Protein AF-A0A485BLQ9-F1 (afdb_monomer)

Foldseek 3Di:
DPQVVVCVCCVVVVNHCVLQPVSVPDPDRCLPQVNLVSSLVSCVVVVVVVVSLCSLQERCVQCLLVVLVVQLVVVPDVVSVVVSVVVNVVSVVVCVVVVRPRPHDDDPD

Solvent-accessible surface area (backbone atoms only — not comparable to full-atom values): 6398 Å² total; per-residue (Å²): 135,63,76,69,55,56,54,53,47,23,65,71,70,72,53,36,67,75,71,43,81,72,56,60,73,56,90,61,69,85,82,38,69,68,53,48,49,53,51,42,52,49,26,58,74,69,69,36,61,69,62,32,52,50,43,40,22,70,71,39,58,55,50,47,62,62,51,35,54,51,44,38,72,66,43,88,41,72,68,52,26,51,52,29,51,52,53,50,52,55,52,51,50,50,39,61,77,65,66,51,76,58,46,90,58,93,72,94,121

Secondary structure (DSSP, 8-state):
--HHHHHHHHHHSS--TTSSTTGGG--S-TT-HHHHHHHHHHHHHTT-HHHHHHHIIIIIHHHHHHHHHHHHHH--SHHHHHHHHHHHHHHHHHHHHTT----------

Radius of gyration: 14.09 Å; Cα contacts (8 Å, |Δi|>4): 75; chains: 1; bounding box: 33×29×30 Å

pLDDT: mean 70.8, std 13.66, range [45.53, 88.19]

Nearest PDB structures (foldseek):
  3efp-assembly1_A  TM=9.464E-01  e=8.255E-06  Escherichia coli K-12
  1s9u-assembly1_A  TM=9.633E-01  e=1.349E-05  Salmonella enterica subsp. enterica serovar Typhimurium str. LT2
  1n1c-assembly1_A  TM=7.952E-01  e=4.081E-01  Shewanella massilia
  1n1c-assembly1_B  TM=7.762E-01  e=5.981E-01  Shewanella massilia

InterPro domains: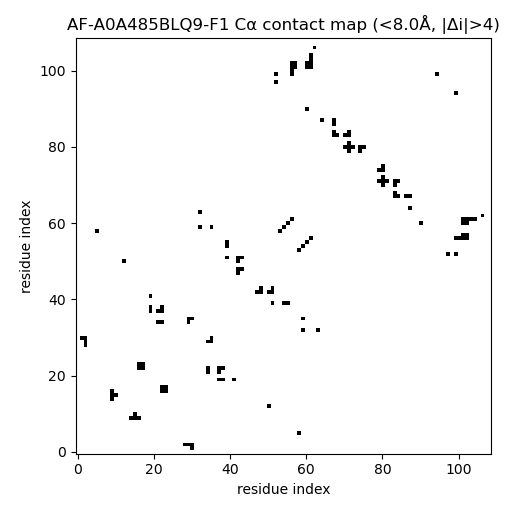
  IPR036411 TorD-like superfamily [SSF89155] (23-108)
  IPR050289 TorD/DmsD family chaperones [PTHR34227] (23-109)

Mean predicted aligned error: 10.49 Å

Structure (mmCIF, N/CA/C/O backbone):
data_AF-A0A485BLQ9-F1
#
_entry.id   AF-A0A485BLQ9-F1
#
loop_
_atom_site.group_PDB
_atom_site.id
_atom_site.type_symbol
_atom_site.label_atom_id
_atom_site.label_alt_id
_atom_site.label_comp_id
_atom_site.label_asym_id
_atom_site.label_entity_id
_atom_site.label_seq_id
_atom_site.pdbx_PDB_ins_code
_atom_site.Cartn_x
_atom_site.Cartn_y
_atom_site.Cartn_z
_atom_site.occupancy
_atom_site.B_iso_or_equiv
_atom_site.auth_seq_id
_atom_site.auth_comp_id
_atom_site.auth_asym_id
_atom_site.auth_atom_id
_atom_site.pdbx_PDB_model_num
ATOM 1 N N . MET A 1 1 ? 5.136 -15.965 8.566 1.00 50.38 1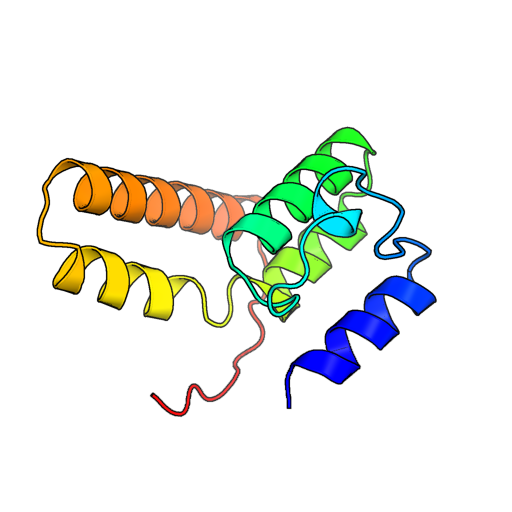 MET A N 1
ATOM 2 C CA . MET A 1 1 ? 6.164 -16.238 7.531 1.00 50.38 1 MET A CA 1
ATOM 3 C C . MET A 1 1 ? 6.640 -14.958 6.801 1.00 50.38 1 MET A C 1
ATOM 5 O O . MET A 1 1 ? 7.047 -15.059 5.654 1.00 50.38 1 MET A O 1
ATOM 9 N N . SER A 1 2 ? 6.662 -13.763 7.418 1.00 51.03 2 SER A N 1
ATOM 10 C CA . SER A 1 2 ? 6.848 -12.512 6.637 1.00 51.03 2 SER A CA 1
ATOM 11 C C . SER A 1 2 ? 8.267 -11.927 6.598 1.00 51.03 2 SER A C 1
ATOM 13 O O . SER A 1 2 ? 8.731 -11.553 5.526 1.00 51.03 2 SER A O 1
ATOM 15 N N . CYS A 1 3 ? 9.016 -11.918 7.702 1.00 51.56 3 CYS A N 1
ATOM 16 C CA . CYS A 1 3 ? 10.223 -11.080 7.791 1.00 51.56 3 CYS A CA 1
ATOM 17 C C . CYS A 1 3 ? 11.437 -11.596 6.970 1.00 51.56 3 CYS A C 1
ATOM 19 O O . CYS A 1 3 ? 12.253 -10.824 6.471 1.00 51.56 3 CYS A O 1
A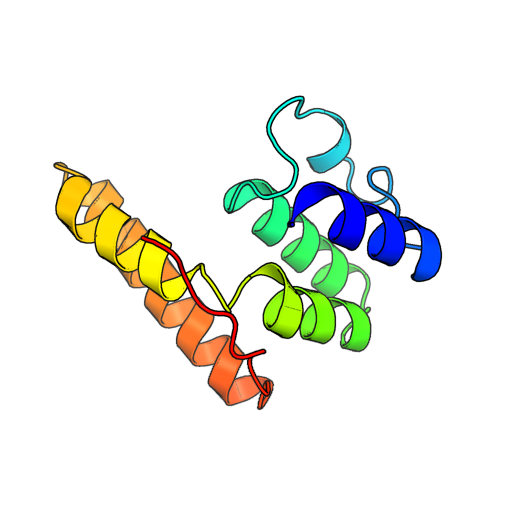TOM 21 N N . SER A 1 4 ? 11.567 -12.912 6.756 1.00 52.09 4 SER A N 1
ATOM 22 C CA . SER A 1 4 ? 12.692 -13.482 5.988 1.00 52.09 4 SER A CA 1
ATOM 23 C C . SER A 1 4 ? 12.505 -13.413 4.467 1.00 52.09 4 SER A C 1
ATOM 25 O O . SER A 1 4 ? 13.494 -13.410 3.732 1.00 52.09 4 SER A O 1
ATOM 27 N N . ALA A 1 5 ? 11.261 -13.327 3.985 1.00 56.91 5 ALA A N 1
ATOM 28 C CA . ALA A 1 5 ? 10.953 -13.247 2.559 1.00 56.91 5 ALA A CA 1
ATOM 29 C C . ALA A 1 5 ? 11.279 -11.861 1.983 1.00 56.91 5 ALA A C 1
ATOM 31 O O . ALA A 1 5 ? 11.856 -11.771 0.900 1.00 56.91 5 ALA A O 1
ATOM 32 N N . ILE A 1 6 ? 10.982 -10.792 2.731 1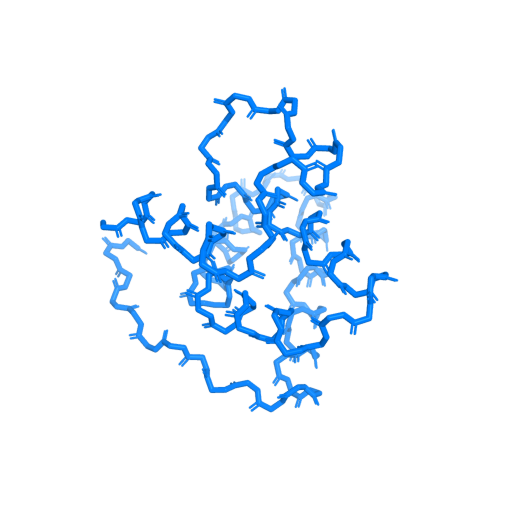.00 57.31 6 ILE A N 1
ATOM 33 C CA . ILE A 1 6 ? 11.259 -9.419 2.291 1.00 57.31 6 ILE A CA 1
ATOM 34 C C . ILE A 1 6 ? 12.763 -9.124 2.266 1.00 57.31 6 ILE A C 1
ATOM 36 O O . ILE A 1 6 ? 13.263 -8.528 1.316 1.00 57.31 6 ILE A O 1
ATOM 40 N N . ARG A 1 7 ? 13.514 -9.665 3.238 1.00 56.34 7 ARG A N 1
ATOM 41 C CA . ARG A 1 7 ? 14.979 -9.560 3.285 1.00 56.34 7 ARG A CA 1
ATOM 42 C C . ARG A 1 7 ? 15.637 -10.257 2.093 1.00 56.34 7 ARG A C 1
ATOM 44 O O . ARG A 1 7 ? 16.575 -9.726 1.511 1.00 56.34 7 ARG A O 1
ATOM 51 N N . ARG A 1 8 ? 15.119 -11.425 1.696 1.00 56.47 8 ARG A N 1
ATOM 52 C CA . ARG A 1 8 ? 15.643 -12.192 0.557 1.00 56.47 8 ARG A CA 1
ATOM 53 C C . ARG A 1 8 ? 15.343 -11.520 -0.788 1.00 56.47 8 ARG A C 1
ATOM 55 O O . ARG A 1 8 ? 16.188 -11.569 -1.672 1.00 56.47 8 ARG A O 1
ATOM 62 N N . TRP A 1 9 ? 14.188 -10.864 -0.924 1.00 62.66 9 TRP A N 1
ATOM 63 C CA . TRP A 1 9 ? 13.860 -10.060 -2.106 1.00 62.66 9 TRP A CA 1
ATOM 64 C C . TRP A 1 9 ? 14.710 -8.784 -2.175 1.00 62.66 9 TRP A C 1
ATOM 66 O O . TRP A 1 9 ? 15.361 -8.550 -3.182 1.00 62.66 9 TRP A O 1
ATOM 76 N N . SER A 1 10 ? 14.822 -8.035 -1.075 1.00 58.56 10 SER A N 1
ATOM 77 C CA . SER A 1 10 ? 15.658 -6.828 -0.982 1.00 58.56 10 SER A CA 1
ATOM 78 C C . SER A 1 10 ? 17.128 -7.090 -1.352 1.00 58.56 10 SER A C 1
ATOM 80 O O . SER A 1 10 ? 17.728 -6.323 -2.102 1.00 58.56 10 SER A O 1
ATOM 82 N N . SER A 1 11 ? 17.706 -8.209 -0.898 1.00 57.66 11 SER A N 1
ATOM 83 C CA . SER A 1 11 ? 19.072 -8.599 -1.277 1.00 57.66 11 SER A CA 1
ATOM 84 C C . SER A 1 11 ? 19.195 -9.121 -2.715 1.00 57.66 11 SER A C 1
ATOM 86 O O . SER A 1 11 ? 20.254 -8.966 -3.313 1.00 57.66 11 SER A O 1
ATOM 88 N N . GLY A 1 12 ? 18.148 -9.743 -3.268 1.00 54.50 12 GLY A N 1
ATOM 89 C CA . GLY A 1 12 ? 18.149 -10.292 -4.629 1.00 54.50 12 GLY A CA 1
ATOM 90 C C . GLY A 1 12 ? 17.888 -9.254 -5.725 1.00 54.50 12 GLY A C 1
ATOM 91 O O . GLY A 1 12 ? 18.425 -9.383 -6.818 1.00 54.50 12 GLY A O 1
ATOM 92 N N . SER A 1 13 ? 17.112 -8.212 -5.424 1.00 57.88 13 SER A N 1
ATOM 93 C CA . SER A 1 13 ? 16.748 -7.143 -6.364 1.00 57.88 13 SER A CA 1
ATOM 94 C C . SER A 1 13 ? 17.768 -5.997 -6.408 1.00 57.88 13 SER A C 1
ATOM 96 O O . SER A 1 13 ? 17.563 -5.025 -7.123 1.00 57.88 13 SER A O 1
ATOM 98 N N . GLY A 1 14 ? 18.830 -6.040 -5.593 1.00 55.03 14 GLY A N 1
ATOM 99 C CA . GLY A 1 14 ? 19.765 -4.916 -5.415 1.00 55.03 14 GLY A CA 1
ATOM 100 C C . GLY A 1 14 ? 19.199 -3.741 -4.597 1.00 55.03 14 GLY A C 1
ATOM 101 O O . GLY A 1 14 ? 19.949 -2.861 -4.181 1.00 55.03 14 GLY A O 1
ATOM 102 N N . CYS A 1 15 ? 17.901 -3.749 -4.286 1.00 53.72 15 CYS A N 1
ATOM 103 C CA . CYS A 1 15 ? 17.227 -2.790 -3.411 1.00 53.72 15 CYS A CA 1
ATOM 104 C C . CYS A 1 15 ? 17.405 -3.171 -1.935 1.00 53.72 15 CYS A C 1
ATOM 106 O O . CYS A 1 15 ? 16.462 -3.606 -1.273 1.00 53.72 15 CYS A O 1
ATOM 108 N N . GLY A 1 16 ? 18.625 -3.050 -1.410 1.00 51.81 16 GLY A N 1
ATOM 109 C CA . GLY A 1 16 ? 18.917 -3.261 0.010 1.00 51.81 16 GLY A CA 1
ATOM 110 C C . GLY A 1 16 ? 18.186 -2.268 0.929 1.00 51.81 16 GLY A C 1
ATOM 111 O O . GLY A 1 16 ? 17.830 -1.171 0.515 1.00 51.81 16 GLY A O 1
ATOM 112 N N . ARG A 1 17 ? 18.044 -2.602 2.219 1.00 48.59 17 ARG A N 1
ATOM 113 C CA . ARG A 1 17 ? 17.541 -1.717 3.306 1.00 48.59 17 ARG A CA 1
ATOM 114 C C . ARG A 1 17 ? 18.258 -0.354 3.386 1.00 48.59 17 ARG A C 1
ATOM 116 O O . ARG A 1 17 ? 17.743 0.591 3.966 1.00 48.59 17 ARG A O 1
ATOM 123 N N . THR A 1 18 ? 19.454 -0.277 2.807 1.00 46.41 18 THR A N 1
ATOM 124 C CA . THR A 1 18 ? 20.311 0.908 2.699 1.00 46.41 18 THR A CA 1
ATOM 125 C C . THR A 1 18 ? 20.010 1.778 1.480 1.00 46.41 18 THR A C 1
ATOM 127 O O . THR A 1 18 ? 20.607 2.840 1.346 1.00 46.41 18 THR A O 1
ATOM 130 N N . ALA A 1 19 ? 19.136 1.336 0.574 1.00 49.81 19 ALA A N 1
ATOM 131 C CA . ALA A 1 19 ? 18.822 2.066 -0.647 1.00 49.81 19 ALA A CA 1
ATOM 132 C C . ALA A 1 19 ? 17.938 3.294 -0.369 1.00 49.81 19 ALA A C 1
ATOM 134 O O . ALA A 1 19 ? 18.112 4.326 -1.009 1.00 49.81 19 ALA A O 1
ATOM 135 N N . SER A 1 20 ? 17.067 3.220 0.648 1.00 48.66 20 SER A N 1
ATOM 136 C CA . SER A 1 20 ? 16.328 4.377 1.158 1.00 48.66 20 SER A CA 1
ATOM 137 C C . SER A 1 20 ? 16.909 4.839 2.506 1.00 48.66 20 SER A C 1
ATOM 139 O O . SER A 1 20 ? 16.866 4.077 3.480 1.00 48.66 20 SER A O 1
ATOM 141 N N . PRO A 1 21 ? 17.418 6.083 2.618 1.00 52.59 21 PRO A N 1
ATOM 142 C CA . PRO A 1 21 ? 18.020 6.600 3.853 1.00 52.59 21 PRO A CA 1
ATOM 143 C C . PRO A 1 21 ? 17.022 6.719 5.021 1.00 52.59 21 PRO A C 1
ATOM 145 O O . PRO A 1 21 ? 17.434 6.786 6.181 1.00 52.59 21 PRO A O 1
ATOM 148 N N . ALA A 1 22 ? 15.715 6.704 4.738 1.00 53.22 22 ALA A N 1
ATOM 149 C CA . ALA A 1 22 ? 14.656 6.727 5.746 1.00 53.22 22 ALA A CA 1
ATOM 150 C C . ALA A 1 22 ? 14.383 5.341 6.364 1.00 53.22 22 ALA A C 1
ATOM 152 O O . ALA A 1 22 ? 14.116 5.241 7.559 1.00 53.22 22 ALA A O 1
ATOM 153 N N . ALA A 1 23 ? 14.494 4.260 5.582 1.00 51.38 23 ALA A N 1
ATOM 154 C CA . ALA A 1 23 ? 14.252 2.892 6.056 1.00 51.38 23 ALA A CA 1
ATOM 155 C C . ALA A 1 23 ? 15.422 2.326 6.885 1.00 51.38 23 ALA A C 1
ATOM 157 O O . ALA A 1 23 ? 15.224 1.444 7.717 1.00 51.38 23 ALA A O 1
ATOM 158 N N . ALA A 1 24 ? 16.637 2.849 6.690 1.00 52.62 24 ALA A N 1
ATOM 159 C CA . ALA A 1 24 ? 17.832 2.415 7.413 1.00 52.62 24 ALA A CA 1
ATOM 160 C C . ALA A 1 24 ? 17.838 2.807 8.906 1.00 52.62 24 ALA A C 1
ATOM 162 O O . ALA A 1 24 ? 18.561 2.194 9.688 1.00 52.62 24 ALA A O 1
ATOM 163 N N . GLN A 1 25 ? 17.052 3.815 9.301 1.00 49.09 25 GLN A N 1
ATOM 164 C CA . GLN A 1 25 ? 17.065 4.371 10.661 1.00 49.09 25 GLN A CA 1
ATOM 165 C C . GLN A 1 25 ? 16.015 3.762 11.599 1.00 49.09 25 GLN A C 1
ATOM 167 O O . GLN A 1 25 ? 16.074 4.005 12.803 1.00 49.09 25 GLN A O 1
ATOM 172 N N . ASN A 1 26 ? 15.070 2.964 11.088 1.00 48.94 26 ASN A N 1
ATOM 173 C CA . ASN A 1 26 ? 13.957 2.464 11.891 1.00 48.94 26 ASN A CA 1
ATOM 174 C C . ASN A 1 26 ? 14.195 1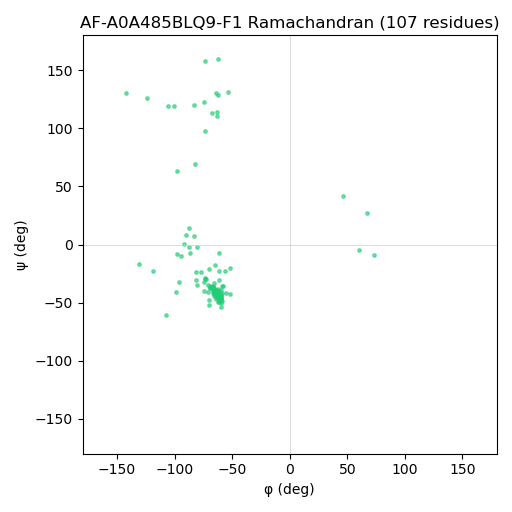.014 12.348 1.00 48.94 26 ASN A C 1
ATOM 176 O O . ASN A 1 26 ? 14.314 0.106 11.530 1.00 48.94 26 ASN A O 1
ATOM 180 N N . ASN A 1 27 ? 14.250 0.799 13.668 1.00 47.91 27 ASN A N 1
ATOM 181 C CA . ASN A 1 27 ? 14.399 -0.517 14.314 1.00 47.91 27 ASN A CA 1
ATOM 182 C C . ASN A 1 27 ? 13.052 -1.265 14.469 1.00 47.91 27 ASN A C 1
ATOM 184 O O . ASN A 1 27 ? 12.978 -2.298 15.134 1.00 47.91 27 ASN A O 1
ATOM 188 N N . ASP A 1 28 ? 11.983 -0.721 13.886 1.00 46.12 28 ASP A N 1
ATOM 189 C CA . ASP A 1 28 ? 10.655 -1.331 13.826 1.00 46.12 28 ASP A CA 1
ATOM 190 C C . ASP A 1 28 ? 10.612 -2.502 12.828 1.00 46.12 28 ASP A C 1
ATOM 192 O O . ASP A 1 28 ? 11.445 -2.576 11.916 1.00 46.12 28 ASP A O 1
ATOM 196 N N . PRO A 1 29 ? 9.654 -3.443 12.966 1.00 53.88 29 PRO A N 1
ATOM 197 C CA . PRO A 1 29 ? 9.508 -4.536 12.018 1.00 53.88 29 PRO A CA 1
ATOM 198 C C . PRO A 1 29 ? 9.382 -3.977 10.598 1.00 53.88 29 PRO A C 1
ATOM 200 O O . PRO A 1 29 ? 8.582 -3.087 10.321 1.00 53.88 29 PRO A O 1
ATOM 203 N N . GLU A 1 30 ? 10.177 -4.535 9.687 1.00 55.47 30 GLU A N 1
ATOM 204 C CA . GLU A 1 30 ? 10.315 -4.106 8.284 1.00 55.47 30 GLU A CA 1
ATOM 205 C C . GLU A 1 30 ? 9.008 -4.203 7.473 1.00 55.47 30 GLU A C 1
ATOM 207 O O . GLU A 1 30 ? 8.938 -3.744 6.338 1.00 55.47 30 GLU A O 1
ATOM 212 N N . ASP A 1 31 ? 7.976 -4.794 8.074 1.00 57.69 31 ASP A N 1
ATOM 213 C CA . ASP A 1 31 ? 6.611 -4.896 7.568 1.00 57.69 31 ASP A CA 1
ATOM 214 C C . ASP A 1 31 ? 5.727 -3.703 8.011 1.00 57.69 31 ASP A C 1
ATOM 216 O O . ASP A 1 31 ? 4.516 -3.724 7.803 1.00 57.69 31 ASP A O 1
ATOM 220 N N . SER A 1 32 ? 6.292 -2.660 8.640 1.00 68.81 32 SER A N 1
ATOM 221 C CA . SER A 1 32 ? 5.539 -1.449 8.988 1.00 68.81 32 SER A CA 1
ATOM 222 C C . SER A 1 32 ? 5.016 -0.762 7.727 1.00 68.81 32 SER A C 1
ATOM 224 O O . SER A 1 32 ? 5.769 -0.470 6.793 1.00 68.81 32 SER A O 1
ATOM 226 N N . PHE A 1 33 ? 3.714 -0.472 7.723 1.00 73.88 33 PHE A N 1
ATOM 227 C CA . PHE A 1 33 ? 3.003 0.127 6.593 1.00 73.88 33 PHE A CA 1
ATOM 228 C C . PHE A 1 33 ? 3.692 1.406 6.085 1.00 73.88 33 PHE A C 1
ATOM 230 O O . PHE A 1 33 ? 3.880 1.574 4.882 1.00 73.88 33 PHE A O 1
ATOM 237 N N . GLY A 1 34 ? 4.154 2.268 6.999 1.00 77.94 34 GLY A N 1
ATOM 238 C CA . GLY A 1 34 ? 4.858 3.504 6.646 1.00 77.94 34 GLY A CA 1
ATOM 239 C C . GLY A 1 34 ? 6.217 3.266 5.980 1.00 77.94 34 GLY A C 1
ATOM 240 O O . GLY A 1 34 ? 6.551 3.940 5.009 1.00 77.94 34 GLY A O 1
ATOM 241 N N . THR A 1 35 ? 6.984 2.276 6.445 1.00 76.88 35 THR A N 1
ATOM 242 C CA . THR A 1 35 ? 8.295 1.938 5.866 1.00 76.88 35 THR A CA 1
ATOM 243 C C . THR A 1 35 ? 8.155 1.412 4.440 1.00 76.88 35 THR A C 1
ATOM 245 O O . THR A 1 35 ? 8.929 1.794 3.563 1.00 76.88 35 THR A O 1
ATOM 248 N N . LEU A 1 36 ? 7.147 0.574 4.183 1.00 79.50 36 LEU A N 1
ATOM 249 C CA . LEU A 1 36 ? 6.876 0.066 2.838 1.00 79.50 36 LEU A CA 1
ATOM 250 C C . LEU A 1 36 ? 6.420 1.174 1.889 1.00 79.50 36 LEU A C 1
ATOM 252 O O . LEU A 1 36 ? 6.860 1.183 0.744 1.00 79.50 36 LEU A O 1
ATOM 256 N N . LEU A 1 37 ? 5.603 2.124 2.357 1.00 80.88 37 LEU A N 1
ATOM 257 C CA . LEU A 1 37 ? 5.220 3.295 1.561 1.00 80.88 37 LEU A CA 1
ATOM 258 C C . LEU A 1 37 ? 6.424 4.178 1.213 1.00 80.88 37 LEU A C 1
ATOM 260 O O . LEU A 1 37 ? 6.552 4.609 0.072 1.00 80.88 37 LEU A O 1
ATOM 264 N N . LEU A 1 38 ? 7.334 4.404 2.162 1.00 81.19 38 LEU A N 1
ATOM 265 C CA . LEU A 1 38 ? 8.582 5.136 1.918 1.00 81.19 38 LEU A CA 1
ATOM 266 C C . LEU A 1 38 ? 9.475 4.429 0.894 1.00 81.19 38 LEU A C 1
ATOM 268 O O . LEU A 1 38 ? 10.054 5.077 0.024 1.00 81.19 38 LEU A O 1
ATOM 272 N N . LEU A 1 39 ? 9.576 3.100 0.967 1.00 80.06 39 LEU A N 1
ATOM 273 C CA . LEU A 1 39 ? 10.335 2.332 -0.016 1.00 80.06 39 LEU A CA 1
ATOM 274 C C . LEU A 1 39 ? 9.653 2.347 -1.392 1.00 80.06 39 LEU A C 1
ATOM 276 O O . LEU A 1 39 ? 10.336 2.443 -2.406 1.00 80.06 39 LEU A O 1
ATOM 280 N N . ALA A 1 40 ? 8.321 2.313 -1.428 1.00 81.38 40 ALA A N 1
ATOM 281 C CA . ALA A 1 40 ? 7.538 2.440 -2.650 1.00 81.38 40 ALA A CA 1
ATOM 282 C C . ALA A 1 40 ? 7.757 3.815 -3.314 1.00 81.38 40 ALA A C 1
ATOM 284 O O . ALA A 1 40 ? 8.023 3.876 -4.512 1.00 81.38 40 ALA A O 1
ATOM 285 N N . ALA A 1 41 ? 7.749 4.900 -2.533 1.00 82.44 41 ALA A N 1
ATOM 286 C CA . ALA A 1 41 ? 8.064 6.243 -3.021 1.00 82.44 41 ALA A CA 1
ATOM 287 C C . ALA A 1 41 ? 9.481 6.316 -3.611 1.00 82.44 41 ALA A C 1
ATOM 289 O O . ALA A 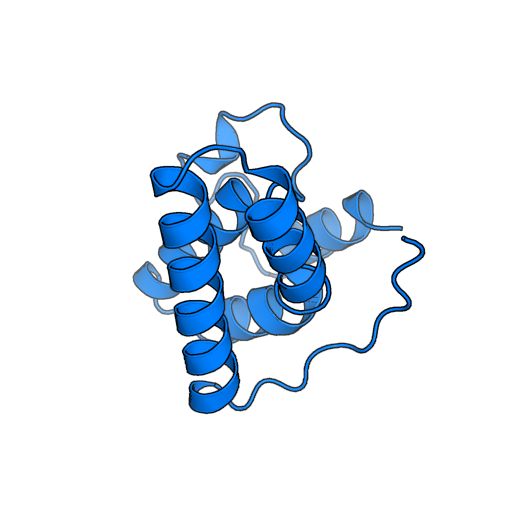1 41 ? 9.666 6.799 -4.724 1.00 82.44 41 ALA A O 1
ATOM 290 N N . TRP A 1 42 ? 10.470 5.749 -2.918 1.00 83.12 42 TRP A N 1
ATOM 291 C CA . TRP A 1 42 ? 11.849 5.724 -3.406 1.00 83.12 42 TRP A CA 1
ATOM 292 C C . TRP A 1 42 ? 12.021 4.915 -4.702 1.00 83.12 42 TRP A C 1
ATOM 294 O O . TRP A 1 42 ? 12.765 5.327 -5.592 1.00 83.12 42 TRP A O 1
ATOM 304 N N . LEU A 1 43 ? 11.333 3.775 -4.837 1.00 82.88 43 LEU A N 1
ATOM 305 C CA . LEU A 1 43 ? 11.354 2.976 -6.068 1.00 82.88 43 LEU A CA 1
ATOM 306 C C . LEU A 1 43 ? 10.740 3.737 -7.247 1.00 82.88 43 LEU A C 1
ATOM 308 O O . LEU A 1 43 ? 11.284 3.676 -8.349 1.00 82.88 43 LEU A O 1
ATOM 312 N N . CYS A 1 44 ? 9.660 4.481 -6.995 1.00 80.50 44 CYS A N 1
ATOM 313 C CA . CYS A 1 44 ? 9.041 5.363 -7.980 1.00 80.50 44 CYS A CA 1
ATOM 314 C C . CYS A 1 44 ? 10.003 6.485 -8.409 1.00 80.50 44 CYS A C 1
ATOM 316 O O . CYS A 1 44 ? 10.169 6.728 -9.600 1.00 80.50 44 CYS A O 1
ATOM 318 N N . GLU A 1 45 ? 10.690 7.134 -7.462 1.00 82.94 45 GLU A N 1
ATOM 319 C CA . GLU A 1 45 ? 11.685 8.181 -7.759 1.00 82.94 45 GLU A CA 1
ATOM 320 C C . GLU A 1 45 ? 12.911 7.639 -8.504 1.00 82.94 45 GLU A C 1
ATOM 322 O O . GLU A 1 45 ? 13.494 8.322 -9.344 1.00 82.94 45 GLU A O 1
ATOM 327 N N . SER A 1 46 ? 13.295 6.395 -8.217 1.00 81.44 46 SER A N 1
ATOM 328 C CA . SER A 1 46 ? 14.433 5.723 -8.850 1.00 81.44 46 SER A CA 1
ATOM 329 C C . SER A 1 46 ? 14.109 5.137 -10.230 1.00 81.44 46 SER A C 1
ATOM 331 O O . SER A 1 46 ? 14.998 4.561 -10.857 1.00 81.44 46 SER A O 1
ATOM 333 N N . GLY A 1 47 ? 12.858 5.242 -10.696 1.00 81.31 47 GLY A N 1
ATOM 334 C CA . GLY A 1 47 ? 12.404 4.696 -11.980 1.00 81.31 47 GLY A CA 1
ATOM 335 C C . GLY A 1 47 ? 12.396 3.165 -12.041 1.00 81.31 47 GLY A C 1
ATOM 336 O O . GLY A 1 47 ? 12.577 2.586 -13.109 1.00 81.31 47 GLY A O 1
ATOM 337 N N . GLN A 1 48 ? 12.245 2.487 -10.898 1.00 78.81 48 GLN A N 1
ATOM 338 C CA . GLN A 1 48 ? 12.231 1.022 -10.813 1.00 78.81 48 GLN A CA 1
ATOM 339 C C . GLN A 1 48 ? 10.795 0.479 -10.760 1.00 78.81 48 GLN A C 1
ATOM 341 O O . GLN A 1 48 ? 10.388 -0.149 -9.778 1.00 78.81 48 GLN A O 1
ATOM 346 N N . ASP A 1 49 ? 10.031 0.703 -11.832 1.00 79.00 49 ASP A N 1
ATOM 347 C CA . ASP A 1 49 ? 8.591 0.398 -11.910 1.00 79.00 49 ASP A CA 1
ATOM 348 C C . ASP A 1 49 ? 8.261 -1.086 -11.671 1.00 79.00 49 ASP A C 1
ATOM 350 O O . ASP A 1 49 ? 7.257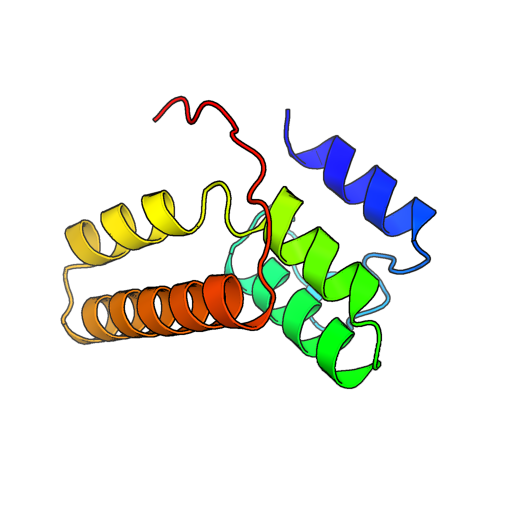 -1.432 -11.040 1.00 79.00 49 ASP A O 1
ATOM 354 N N . GLU A 1 50 ? 9.131 -1.989 -12.127 1.00 78.38 50 GLU A N 1
ATOM 355 C CA . GLU A 1 50 ? 8.947 -3.433 -11.962 1.00 78.38 50 GLU A CA 1
ATOM 356 C C . GLU A 1 50 ? 9.134 -3.865 -10.497 1.00 78.38 50 GLU A C 1
ATOM 358 O O . GLU A 1 50 ? 8.348 -4.652 -9.958 1.00 78.38 50 GLU A O 1
ATOM 363 N N . ALA A 1 51 ? 10.131 -3.300 -9.810 1.00 78.88 51 ALA A N 1
ATOM 364 C CA . ALA A 1 51 ? 10.361 -3.545 -8.389 1.00 78.88 51 ALA A CA 1
ATOM 365 C C . ALA A 1 51 ? 9.260 -2.911 -7.523 1.00 78.88 51 ALA A C 1
ATOM 367 O O . ALA A 1 51 ? 8.819 -3.522 -6.547 1.00 78.88 51 ALA A O 1
ATOM 368 N N . PHE A 1 52 ? 8.778 -1.725 -7.905 1.00 81.12 52 PHE A N 1
ATOM 369 C CA . PHE A 1 52 ? 7.646 -1.049 -7.271 1.00 81.12 52 PHE A CA 1
ATOM 370 C C . PHE A 1 52 ? 6.371 -1.897 -7.349 1.00 81.12 52 PHE A C 1
ATOM 372 O O . PHE A 1 52 ? 5.751 -2.195 -6.325 1.00 81.12 52 PHE A O 1
ATOM 379 N N . SER A 1 53 ? 6.043 -2.381 -8.547 1.00 79.75 53 SER A N 1
ATOM 380 C CA . SER A 1 53 ? 4.893 -3.253 -8.798 1.00 79.75 53 SER A CA 1
ATOM 381 C C . SER A 1 53 ? 4.977 -4.556 -7.995 1.00 79.75 53 SER A C 1
ATOM 383 O O . SER A 1 53 ? 4.005 -4.970 -7.358 1.00 79.75 53 SER A O 1
ATOM 385 N N . GLN A 1 54 ? 6.157 -5.186 -7.948 1.00 80.06 54 GLN A N 1
ATOM 386 C CA . GLN A 1 54 ? 6.378 -6.392 -7.145 1.00 80.06 54 GLN A CA 1
ATOM 387 C C . GLN A 1 54 ? 6.225 -6.140 -5.642 1.00 80.06 54 GLN A C 1
ATOM 389 O O . GLN A 1 54 ? 5.634 -6.970 -4.943 1.00 80.06 54 GLN A O 1
ATOM 394 N N . LEU A 1 55 ? 6.735 -5.014 -5.135 1.00 80.81 55 LEU A N 1
ATOM 395 C CA . LEU A 1 55 ? 6.582 -4.644 -3.732 1.00 80.81 55 LEU A CA 1
ATOM 396 C C . LEU A 1 55 ? 5.107 -4.471 -3.379 1.00 80.81 55 LEU A C 1
ATOM 398 O O . LEU A 1 55 ? 4.635 -5.067 -2.408 1.00 80.81 55 LEU A O 1
ATOM 402 N N . LEU A 1 56 ? 4.368 -3.712 -4.186 1.00 79.12 56 LEU A N 1
ATOM 403 C CA . LEU A 1 56 ? 2.946 -3.477 -3.968 1.00 79.12 56 LEU A CA 1
ATOM 404 C C . LEU A 1 56 ? 2.155 -4.788 -3.982 1.00 79.12 56 LEU A C 1
ATOM 406 O O . LEU A 1 56 ? 1.480 -5.102 -3.001 1.00 79.12 56 LEU A O 1
ATOM 410 N N . ALA A 1 57 ? 2.294 -5.592 -5.038 1.00 76.94 57 ALA A N 1
ATOM 411 C CA . ALA A 1 57 ? 1.509 -6.812 -5.229 1.00 76.94 57 ALA A CA 1
ATOM 412 C C . ALA A 1 57 ? 1.816 -7.912 -4.199 1.00 76.94 57 ALA A C 1
ATOM 414 O O . ALA A 1 57 ? 0.919 -8.649 -3.781 1.00 76.94 57 ALA A O 1
ATOM 415 N N . ARG A 1 58 ? 3.082 -8.053 -3.783 1.00 73.38 58 ARG A N 1
ATOM 416 C CA . ARG A 1 58 ? 3.518 -9.153 -2.906 1.00 73.38 58 ARG A CA 1
ATOM 417 C C . ARG A 1 58 ? 3.567 -8.769 -1.433 1.00 73.38 58 ARG A C 1
ATOM 419 O O . ARG A 1 58 ? 3.362 -9.649 -0.584 1.00 73.38 58 ARG A O 1
ATOM 426 N N . HIS A 1 59 ? 3.881 -7.514 -1.126 1.00 74.88 59 HIS A N 1
ATOM 427 C CA . HIS A 1 59 ? 4.232 -7.083 0.224 1.00 74.88 59 HIS A CA 1
ATOM 428 C C . HIS A 1 59 ? 3.302 -6.029 0.812 1.00 74.88 59 HIS A C 1
ATOM 430 O O . HIS A 1 59 ? 3.244 -5.991 2.032 1.00 74.88 59 HIS A O 1
ATOM 436 N N . LEU A 1 60 ? 2.563 -5.234 0.027 1.00 74.88 60 LEU A N 1
ATOM 437 C CA . LEU A 1 60 ? 1.672 -4.199 0.573 1.00 74.88 60 LEU A CA 1
ATOM 438 C C . LEU A 1 60 ? 0.187 -4.568 0.436 1.00 74.88 60 LEU A C 1
ATOM 440 O O . LEU A 1 60 ? -0.500 -4.737 1.441 1.00 74.88 60 LEU A O 1
ATOM 444 N N . LEU A 1 61 ? -0.295 -4.758 -0.795 1.00 76.12 61 LEU A N 1
ATOM 445 C CA . LEU A 1 61 ? -1.710 -4.985 -1.119 1.00 76.12 61 LEU A CA 1
ATOM 446 C C . LEU A 1 61 ? -2.360 -6.200 -0.431 1.00 76.12 61 LEU A C 1
ATOM 448 O O . LEU A 1 61 ? -3.518 -6.079 -0.033 1.00 76.12 61 LEU A O 1
ATOM 452 N N . PRO A 1 62 ? -1.669 -7.339 -0.205 1.00 77.44 62 PRO A N 1
ATOM 453 C CA . PRO A 1 62 ? -2.314 -8.513 0.388 1.00 77.44 62 PRO A CA 1
ATOM 454 C C . PRO A 1 62 ? -2.870 -8.304 1.803 1.00 77.44 62 PRO A C 1
ATOM 456 O O . PRO A 1 62 ? -3.742 -9.053 2.224 1.00 77.44 62 PRO A O 1
ATOM 459 N N . TRP A 1 63 ? -2.362 -7.328 2.564 1.00 79.38 63 TRP A N 1
ATOM 460 C CA . TRP A 1 63 ? -2.792 -7.086 3.949 1.00 79.38 63 TRP A CA 1
ATOM 461 C C . TRP A 1 63 ? -3.134 -5.623 4.247 1.00 79.38 63 TRP A C 1
ATOM 463 O O . TRP A 1 63 ? -3.830 -5.365 5.233 1.00 79.38 63 TRP A O 1
ATOM 473 N N . SER A 1 64 ? -2.708 -4.669 3.408 1.00 79.88 64 SER A N 1
ATOM 474 C CA . SER A 1 64 ? -2.975 -3.240 3.611 1.00 79.88 64 SER A CA 1
ATOM 475 C C . SER A 1 64 ? -4.468 -2.925 3.655 1.00 79.88 64 SER A C 1
ATOM 477 O O . SER A 1 64 ? -4.890 -2.153 4.509 1.00 79.88 64 SER A O 1
ATOM 479 N N . GLY A 1 65 ? -5.286 -3.566 2.813 1.00 79.38 65 GLY A N 1
ATOM 480 C CA . GLY A 1 65 ? -6.737 -3.360 2.807 1.00 79.38 65 GLY A CA 1
ATOM 481 C C . GLY A 1 65 ? -7.383 -3.710 4.152 1.00 79.38 65 GLY A C 1
ATOM 482 O O . GLY A 1 65 ? -8.120 -2.904 4.722 1.00 79.38 65 GLY A O 1
ATOM 483 N N . ARG A 1 66 ? -7.042 -4.880 4.709 1.00 79.19 66 ARG A N 1
ATOM 484 C CA . ARG A 1 66 ? -7.528 -5.331 6.024 1.00 79.19 66 ARG A CA 1
ATOM 485 C C . ARG A 1 66 ? -6.998 -4.447 7.153 1.00 79.19 66 ARG A C 1
ATOM 487 O O . ARG A 1 66 ? -7.775 -4.057 8.020 1.00 79.19 66 ARG A O 1
ATOM 494 N N . PHE A 1 67 ? -5.710 -4.102 7.123 1.00 81.69 67 PHE A N 1
ATOM 495 C CA . PHE A 1 67 ? -5.094 -3.206 8.104 1.00 81.69 67 PHE A CA 1
ATOM 496 C C . PHE A 1 67 ? -5.773 -1.836 8.123 1.00 81.69 67 PHE A C 1
ATOM 498 O O . PHE A 1 67 ? -6.162 -1.370 9.188 1.00 81.69 67 PHE A O 1
ATOM 505 N N . LEU A 1 68 ? -5.983 -1.226 6.955 1.00 81.81 68 LEU A N 1
ATOM 506 C CA . LEU A 1 68 ? -6.628 0.079 6.844 1.00 81.81 68 LEU A CA 1
ATOM 507 C C . LEU A 1 68 ? -8.100 0.032 7.265 1.00 81.81 68 LEU A C 1
ATOM 509 O O . LEU A 1 68 ? -8.572 0.974 7.890 1.00 81.81 68 LEU A O 1
ATOM 513 N N . ALA A 1 69 ? -8.818 -1.062 6.989 1.00 82.69 69 ALA A N 1
ATOM 514 C CA . ALA A 1 69 ? -10.202 -1.214 7.436 1.00 82.69 69 ALA A CA 1
ATOM 515 C C . ALA A 1 69 ? -10.306 -1.238 8.972 1.00 82.69 69 ALA A C 1
ATOM 517 O O . ALA A 1 69 ? -11.133 -0.530 9.547 1.00 82.69 69 ALA A O 1
ATOM 518 N N . VAL A 1 70 ? -9.429 -1.997 9.640 1.00 84.81 70 VAL A N 1
ATOM 519 C CA . VAL A 1 70 ? -9.347 -2.015 11.110 1.00 84.81 70 VAL A CA 1
ATOM 520 C C . VAL A 1 70 ? -8.865 -0.663 11.637 1.00 84.81 70 VAL A C 1
ATOM 522 O O . VAL A 1 70 ? -9.435 -0.146 12.589 1.00 84.81 70 VAL A O 1
ATOM 525 N N . PHE A 1 71 ? -7.874 -0.048 10.989 1.00 84.12 71 PHE A N 1
ATOM 526 C CA . PHE A 1 71 ? -7.348 1.258 11.376 1.00 84.12 71 PHE A CA 1
ATOM 527 C C . PHE A 1 71 ? -8.424 2.346 11.334 1.00 84.12 71 PHE A C 1
ATOM 529 O O . PHE A 1 71 ? -8.566 3.088 12.294 1.00 84.12 71 PHE A O 1
ATOM 536 N N . VAL A 1 72 ? -9.227 2.421 10.271 1.00 83.62 72 VAL A N 1
ATOM 537 C CA . VAL A 1 72 ? -10.330 3.391 10.168 1.00 83.62 72 VAL A CA 1
ATOM 538 C C . VAL A 1 72 ? -11.424 3.103 11.204 1.00 83.62 72 VAL A C 1
ATOM 540 O O . VAL A 1 72 ? -11.980 4.039 11.781 1.00 83.62 72 VAL A O 1
ATOM 543 N N . SER A 1 73 ? -11.714 1.828 11.475 1.00 83.88 73 SER A N 1
ATOM 544 C CA . SER A 1 73 ? -12.699 1.432 12.490 1.00 83.88 73 SER A CA 1
ATOM 545 C C . SER A 1 73 ? -12.259 1.806 13.912 1.00 83.88 73 SER A C 1
ATOM 547 O O . SER A 1 73 ? -13.068 2.297 14.693 1.00 83.88 73 SER A O 1
ATOM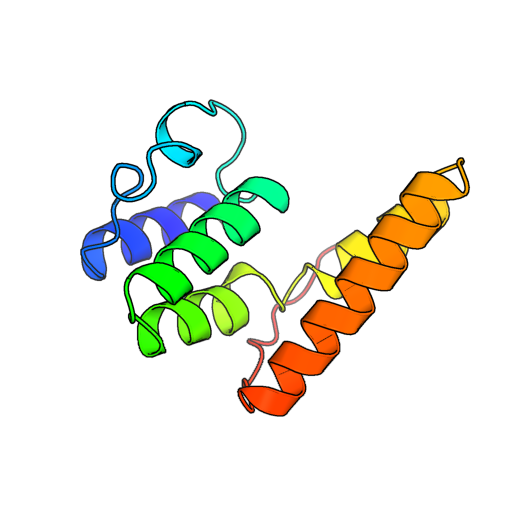 549 N N . GLU A 1 74 ? -10.978 1.622 14.238 1.00 83.25 74 GLU A N 1
ATOM 550 C CA . GLU A 1 74 ? -10.421 1.791 15.591 1.00 83.25 74 GLU A CA 1
ATOM 551 C C . GLU A 1 74 ? -9.752 3.159 15.824 1.00 83.25 74 GLU A C 1
ATOM 553 O O . GLU A 1 74 ? -9.396 3.490 16.951 1.00 83.25 74 GLU A O 1
ATOM 558 N N . ALA A 1 75 ? -9.574 3.980 14.782 1.00 78.94 75 ALA A N 1
ATOM 559 C CA . ALA A 1 75 ? -8.812 5.233 14.829 1.00 78.94 75 ALA A CA 1
ATOM 560 C C . ALA A 1 75 ? -9.289 6.232 15.896 1.00 78.94 75 ALA A C 1
ATOM 562 O O . ALA A 1 75 ? -8.521 7.123 16.259 1.00 78.94 75 ALA A O 1
ATOM 563 N N . GLY A 1 76 ? -10.544 6.141 16.358 1.00 75.75 76 GLY A N 1
ATOM 564 C CA . GLY A 1 76 ? -11.117 6.950 17.446 1.00 75.75 76 GLY A CA 1
ATOM 565 C C . GLY A 1 76 ? -11.129 8.470 17.216 1.00 75.75 76 GLY A C 1
ATOM 566 O O . GLY A 1 76 ? -11.672 9.213 18.029 1.00 75.75 76 GLY A O 1
ATOM 567 N N . HIS A 1 77 ? -10.539 8.943 16.117 1.00 85.88 77 HIS A N 1
ATOM 568 C CA . HIS A 1 77 ? -10.314 10.342 15.802 1.00 85.88 77 HIS A CA 1
ATOM 569 C C . HIS A 1 77 ? -10.530 10.582 14.296 1.00 85.88 77 HIS A C 1
ATOM 571 O O . HIS A 1 77 ? -9.930 9.884 13.468 1.00 85.88 77 HIS A O 1
ATOM 577 N N . PRO A 1 78 ? -11.322 11.601 13.912 1.00 84.31 78 PRO A N 1
ATOM 578 C CA . PRO A 1 78 ? -11.741 11.820 12.523 1.00 84.31 78 PRO A CA 1
ATOM 579 C C . PRO A 1 78 ? -10.569 12.077 11.563 1.00 84.31 78 PRO A C 1
ATOM 581 O O . PRO A 1 78 ? -10.621 11.680 10.404 1.00 84.31 78 PRO A O 1
ATOM 584 N N . PHE A 1 79 ? -9.474 12.674 12.046 1.00 86.62 79 PHE A N 1
ATOM 585 C CA . PHE A 1 79 ? -8.255 12.863 11.246 1.00 86.62 79 PHE A CA 1
ATOM 586 C C . PHE A 1 79 ? -7.631 11.536 10.780 1.00 86.62 79 PHE A C 1
ATOM 588 O O . PHE A 1 79 ? -7.323 11.377 9.602 1.00 86.62 79 PHE A O 1
ATOM 595 N N . TYR A 1 80 ? -7.469 10.565 11.685 1.00 82.69 80 TYR A N 1
ATOM 596 C CA . TYR A 1 80 ? -6.877 9.269 11.342 1.00 82.69 80 TYR A CA 1
ATOM 597 C C . TYR A 1 80 ? -7.832 8.413 10.505 1.00 82.69 80 TYR A C 1
ATOM 599 O O . TYR A 1 80 ? -7.381 7.675 9.633 1.00 82.69 80 TYR A O 1
ATOM 607 N N . GLN A 1 81 ? -9.146 8.574 10.689 1.00 85.06 81 GLN A N 1
ATOM 608 C CA . GLN A 1 81 ? -10.139 7.970 9.799 1.00 85.06 81 GLN A CA 1
ATOM 609 C C . GLN A 1 81 ? -10.011 8.489 8.367 1.00 85.06 81 GLN A C 1
ATOM 611 O O . GLN A 1 81 ? -9.915 7.689 7.439 1.00 85.06 81 GLN A O 1
ATOM 616 N N . ALA A 1 82 ? -9.942 9.811 8.186 1.00 87.00 82 ALA A N 1
ATOM 617 C CA . ALA A 1 82 ? -9.752 10.415 6.871 1.00 87.00 82 ALA A CA 1
ATOM 618 C C . ALA A 1 82 ? -8.417 9.989 6.237 1.00 87.00 82 ALA A C 1
ATOM 620 O O . ALA A 1 82 ? -8.377 9.663 5.054 1.00 87.00 82 ALA A O 1
ATOM 621 N N . LEU A 1 83 ? -7.338 9.911 7.025 1.00 86.88 83 LEU A N 1
ATOM 622 C CA . LEU A 1 83 ? -6.038 9.427 6.555 1.00 86.88 83 LEU A CA 1
ATOM 623 C C . LEU A 1 83 ? -6.100 7.967 6.081 1.00 86.88 83 LEU A C 1
ATOM 625 O O . LEU A 1 83 ? -5.532 7.626 5.042 1.00 86.88 83 LEU A O 1
ATOM 629 N N . GLY A 1 84 ? -6.794 7.104 6.825 1.00 85.75 84 GLY A N 1
ATOM 630 C CA . GLY A 1 84 ? -6.973 5.704 6.454 1.00 85.75 84 GLY A CA 1
ATOM 631 C C . GLY A 1 84 ? -7.811 5.544 5.184 1.00 85.75 84 GLY A C 1
ATOM 632 O O . GLY A 1 84 ? -7.426 4.787 4.297 1.00 85.75 84 GLY A O 1
ATOM 633 N N . GLN A 1 85 ? -8.898 6.310 5.053 1.00 85.69 85 GLN A N 1
ATOM 634 C CA . GLN A 1 85 ? -9.737 6.331 3.849 1.00 85.69 85 GLN A CA 1
ATOM 635 C C . GLN A 1 85 ? -8.981 6.854 2.624 1.00 85.69 85 GLN A C 1
ATOM 637 O O . GLN A 1 85 ? -9.052 6.247 1.558 1.00 85.69 85 GLN A O 1
ATOM 642 N N . LEU A 1 86 ? -8.207 7.933 2.778 1.00 88.19 86 LEU A N 1
ATOM 643 C CA . LEU A 1 86 ? -7.356 8.457 1.711 1.00 88.19 86 LEU A CA 1
ATOM 644 C C . LEU A 1 86 ? -6.341 7.401 1.266 1.00 88.19 86 LEU A C 1
ATOM 646 O O . LEU A 1 86 ? -6.187 7.149 0.077 1.00 88.19 86 LEU A O 1
ATOM 650 N N . SER A 1 87 ? -5.699 6.734 2.226 1.00 86.06 87 SER A N 1
ATOM 651 C CA . SER A 1 87 ? -4.735 5.668 1.943 1.00 86.06 87 SER A CA 1
ATOM 652 C C . SER A 1 87 ? -5.382 4.486 1.211 1.00 86.06 87 SER A C 1
ATOM 654 O O . SER A 1 87 ? -4.773 3.929 0.301 1.00 86.06 87 SER A O 1
ATOM 656 N N . GLN A 1 88 ? -6.619 4.114 1.565 1.00 85.44 88 GLN A N 1
ATOM 657 C CA . GLN A 1 88 ? -7.375 3.077 0.852 1.00 85.44 88 GLN A CA 1
ATOM 658 C C . GLN A 1 88 ? -7.673 3.480 -0.591 1.00 85.44 88 GLN A C 1
ATOM 660 O O . GLN A 1 88 ? -7.450 2.675 -1.492 1.00 85.44 88 GLN A O 1
ATOM 665 N N . ALA A 1 89 ? -8.143 4.710 -0.810 1.00 86.44 89 ALA A N 1
ATOM 666 C CA . ALA A 1 89 ? -8.455 5.212 -2.144 1.00 86.44 89 ALA A CA 1
ATOM 667 C C . ALA A 1 89 ? -7.208 5.235 -3.039 1.00 86.44 89 ALA A C 1
ATOM 669 O O . ALA A 1 89 ? -7.244 4.721 -4.153 1.00 86.44 89 ALA A O 1
ATOM 670 N N . THR A 1 90 ? -6.079 5.733 -2.527 1.00 86.25 90 THR A N 1
ATOM 671 C CA . THR A 1 90 ? -4.810 5.754 -3.268 1.00 86.25 90 THR A CA 1
ATOM 672 C C . THR A 1 90 ? -4.334 4.348 -3.634 1.00 86.25 90 THR A C 1
ATOM 674 O O . THR A 1 90 ? -3.896 4.118 -4.757 1.00 86.25 90 THR A O 1
ATOM 677 N N . LEU A 1 91 ? -4.430 3.385 -2.712 1.00 83.25 91 LEU A N 1
ATOM 678 C CA . LEU A 1 91 ? -4.023 2.005 -2.991 1.00 83.25 91 LEU A CA 1
ATOM 679 C C . LEU A 1 91 ? -4.947 1.307 -3.991 1.00 83.25 91 LEU A C 1
ATOM 681 O O . LEU A 1 91 ? -4.459 0.520 -4.799 1.00 83.25 91 LEU A O 1
ATOM 685 N N . ALA A 1 92 ? -6.251 1.590 -3.945 1.00 82.62 92 ALA A N 1
ATOM 686 C CA . ALA A 1 92 ? -7.208 1.080 -4.921 1.00 82.62 92 ALA A CA 1
ATOM 687 C C . ALA A 1 92 ? -6.904 1.620 -6.326 1.00 82.62 92 ALA A C 1
ATOM 689 O O . ALA A 1 92 ? -6.836 0.843 -7.275 1.00 82.62 92 ALA A O 1
ATOM 690 N N . GLU A 1 93 ? -6.625 2.922 -6.436 1.00 84.31 93 GLU A N 1
ATOM 691 C CA . GLU A 1 93 ? -6.222 3.559 -7.694 1.00 84.31 93 GLU A CA 1
ATOM 692 C C . GLU A 1 93 ? -4.933 2.938 -8.250 1.00 84.31 93 GLU A C 1
ATOM 694 O O . GLU A 1 93 ? -4.836 2.633 -9.437 1.00 84.31 93 GLU A O 1
ATOM 699 N N . TRP A 1 94 ? -3.937 2.695 -7.392 1.00 81.25 94 TRP A N 1
ATOM 700 C CA . TRP A 1 94 ? -2.687 2.052 -7.804 1.00 81.25 94 TRP A CA 1
ATOM 701 C C . TRP A 1 94 ? -2.884 0.600 -8.223 1.00 81.25 94 TRP A C 1
ATOM 703 O O . TRP A 1 94 ? -2.228 0.149 -9.159 1.00 81.25 94 TRP A O 1
ATOM 713 N N . GLN A 1 95 ? -3.774 -0.139 -7.560 1.00 79.00 95 GLN A N 1
ATOM 714 C CA . GLN A 1 95 ? -4.098 -1.507 -7.949 1.00 79.00 95 GLN A CA 1
ATOM 715 C C . GLN A 1 95 ? -4.732 -1.558 -9.346 1.00 79.00 95 GLN A C 1
ATOM 717 O O . GLN A 1 95 ? -4.367 -2.437 -10.130 1.00 79.00 95 GLN A O 1
ATOM 722 N N . ASP A 1 96 ? -5.629 -0.619 -9.653 1.00 81.06 96 ASP A N 1
ATOM 723 C CA . ASP A 1 96 ? -6.289 -0.517 -10.958 1.00 81.06 96 ASP A CA 1
ATOM 724 C C . ASP A 1 96 ? -5.304 -0.061 -12.047 1.00 81.06 96 ASP A C 1
ATOM 726 O O . ASP A 1 96 ? -5.083 -0.764 -13.036 1.00 81.06 96 ASP A O 1
ATOM 730 N N . THR A 1 97 ? -4.596 1.046 -11.800 1.00 79.44 97 THR A N 1
ATOM 731 C CA . THR A 1 97 ? -3.633 1.646 -12.740 1.00 79.44 97 THR A CA 1
ATOM 732 C C . THR A 1 97 ? -2.510 0.684 -13.126 1.00 79.44 97 THR A C 1
ATOM 734 O O . THR A 1 97 ? -2.117 0.614 -14.288 1.00 79.44 97 THR A O 1
ATOM 737 N N . LEU A 1 98 ? -1.978 -0.068 -12.160 1.00 68.81 98 LEU A N 1
ATOM 738 C CA . LEU A 1 98 ? -0.859 -0.989 -12.382 1.00 68.81 98 LEU A CA 1
ATOM 739 C C . LEU A 1 98 ? -1.325 -2.411 -12.731 1.00 68.81 98 LEU A C 1
ATOM 741 O O . LEU A 1 98 ? -0.488 -3.297 -12.906 1.00 68.81 98 LEU A O 1
ATOM 745 N N . THR A 1 99 ? -2.646 -2.643 -12.805 1.00 71.00 99 THR A N 1
ATOM 746 C CA . THR A 1 99 ? -3.271 -3.946 -13.102 1.00 71.00 99 THR A CA 1
ATOM 747 C C . THR A 1 99 ? -2.645 -5.085 -12.282 1.00 71.00 99 THR A C 1
ATOM 749 O O . THR A 1 99 ? -2.331 -6.169 -12.783 1.00 71.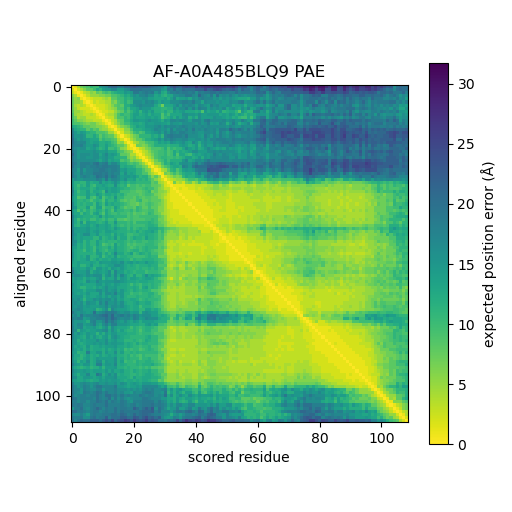00 99 THR A O 1
ATOM 752 N N . LEU A 1 100 ? -2.384 -4.823 -10.999 1.00 65.31 100 LEU A N 1
ATOM 753 C CA . LEU A 1 100 ? -1.596 -5.733 -10.172 1.00 65.31 100 LEU A CA 1
ATOM 754 C C . LEU A 1 100 ? -2.423 -6.958 -9.791 1.00 65.31 100 LEU A C 1
ATOM 756 O O . LEU A 1 100 ? -3.448 -6.857 -9.114 1.00 65.31 100 LEU A O 1
ATOM 760 N N . VAL A 1 101 ? -1.921 -8.143 -10.143 1.00 60.16 101 VAL A N 1
ATOM 761 C CA . VAL A 1 101 ? -2.434 -9.404 -9.598 1.00 60.16 101 VAL A CA 1
ATOM 762 C C . VAL A 1 101 ? -1.945 -9.520 -8.156 1.00 60.16 101 VAL A C 1
ATOM 764 O O . VAL A 1 101 ? -0.802 -9.899 -7.888 1.00 60.16 101 VAL A O 1
ATOM 767 N N . VAL A 1 102 ? -2.808 -9.138 -7.217 1.00 60.94 102 VAL A N 1
ATOM 768 C CA . VAL A 1 102 ? -2.522 -9.221 -5.782 1.00 60.94 102 VAL A CA 1
ATOM 769 C C . VAL A 1 102 ? -2.348 -10.685 -5.391 1.00 60.94 102 VAL A C 1
ATOM 771 O O . VAL A 1 102 ? -3.169 -11.536 -5.729 1.00 60.94 102 VAL A O 1
ATOM 774 N N . ALA A 1 103 ? -1.264 -10.988 -4.676 1.00 62.41 103 ALA A N 1
ATOM 775 C CA . ALA A 1 103 ? -1.036 -12.336 -4.180 1.00 62.41 103 ALA A CA 1
ATOM 776 C C . ALA A 1 103 ? -2.079 -12.674 -3.105 1.00 62.41 103 ALA A C 1
ATOM 778 O O . ALA A 1 103 ? -2.048 -12.092 -2.018 1.00 62.41 103 ALA A O 1
ATOM 779 N N . ASP A 1 104 ? -2.959 -13.632 -3.397 1.00 52.06 104 ASP A N 1
ATOM 780 C CA . ASP A 1 104 ? -3.912 -14.160 -2.425 1.00 52.06 104 ASP A CA 1
ATOM 781 C C . ASP A 1 104 ? -3.137 -14.832 -1.282 1.00 52.06 104 ASP A C 1
ATOM 783 O O . ASP A 1 104 ? -2.419 -15.820 -1.470 1.00 52.06 104 ASP A O 1
ATOM 787 N N . LYS A 1 105 ? -3.180 -14.216 -0.100 1.00 61.81 105 LYS A N 1
ATOM 788 C CA . LYS A 1 105 ? -2.521 -14.717 1.105 1.00 61.81 105 LYS A CA 1
ATOM 789 C C . LYS A 1 105 ? -3.576 -14.864 2.193 1.00 61.81 105 LYS A C 1
ATOM 791 O O . LYS A 1 105 ? -4.224 -13.870 2.517 1.00 61.81 105 LYS A O 1
ATOM 796 N N . PRO A 1 106 ? -3.712 -16.050 2.816 1.00 45.53 106 PRO A N 1
ATOM 797 C CA . PRO A 1 106 ? -4.646 -16.221 3.916 1.00 45.53 106 PRO A CA 1
ATOM 798 C C . PRO A 1 106 ? -4.220 -15.327 5.085 1.00 45.53 106 PRO A C 1
ATOM 800 O O . PRO A 1 106 ? -3.148 -15.500 5.675 1.00 45.53 106 PRO A O 1
ATOM 803 N N . LEU A 1 107 ? -5.062 -14.343 5.392 1.00 57.69 107 LEU A N 1
ATOM 804 C CA . LEU A 1 107 ? -4.925 -13.477 6.555 1.00 57.69 107 LEU A CA 1
ATOM 805 C C . LEU A 1 107 ? -5.529 -14.203 7.760 1.00 57.69 107 LEU A C 1
ATOM 807 O O . LEU A 1 107 ? -6.706 -14.546 7.761 1.00 57.69 107 LEU A O 1
ATOM 811 N N . TYR A 1 108 ? -4.723 -14.455 8.793 1.00 59.62 108 TYR A N 1
ATOM 812 C CA . TYR A 1 108 ? -5.149 -15.207 9.984 1.00 59.62 108 TYR A CA 1
ATOM 813 C C . TYR A 1 108 ? -5.804 -14.329 11.073 1.00 59.62 108 TYR A C 1
ATOM 815 O O . TYR A 1 108 ? -5.934 -14.777 12.213 1.00 59.62 108 TYR A O 1
ATOM 823 N N . ARG A 1 109 ? -6.189 -13.082 10.754 1.00 49.22 109 ARG A N 1
ATOM 824 C CA . ARG A 1 109 ? -6.891 -12.139 11.648 1.00 49.22 109 ARG A CA 1
ATOM 825 C C . ARG A 1 109 ? -7.844 -11.210 10.881 1.00 49.22 109 ARG A C 1
ATOM 827 O O . ARG A 1 109 ? -7.410 -10.597 9.883 1.00 49.22 109 ARG A O 1
#

Organism: Raoultella terrigena (NCBI:txid577)

Sequence (109 aa):
MSCSAIRRWSSGSGCGRTASPAAAQNNDPEDSFGTLLLLAAWLCESGQDEAFSQLLARHLLPWSGRFLAVFVSEAGHPFYQALGQLSQATLAEWQDTLTLVVADKPLYR